Protein AF-A0A9X3SDE4-F1 (afdb_monomer)

Nearest PDB structures (foldseek):
  8qad-assembly1_A  TM=4.679E-01  e=6.248E-01  synthetic construct
  5zkq-assembly1_B  TM=2.532E-01  e=4.511E+00  Homo sapiens
  4ntj-assembly1_A  TM=2.148E-01  e=6.068E+00  Homo sapiens

Sequence (172 aa):
MQERTFSLLTAIRAAAALLWAAALVIAVGDRIPTTASDVTVAAALVLSTYPLIDAVASFFQARWVNGAISTTAAVALAVATFAGDAGAALIVFGAWAFVSGAIQLAGALSPRQWPMIISGGVSTLAGLSFVAASGQDEANLAQLAGYMAVGAVLYLIWTARTWRAAPVSAGA

Radius of gyration: 17.38 Å; Cα contacts (8 Å, |Δi|>4): 226; chains: 1; bounding box: 41×25×63 Å

Solvent-accessible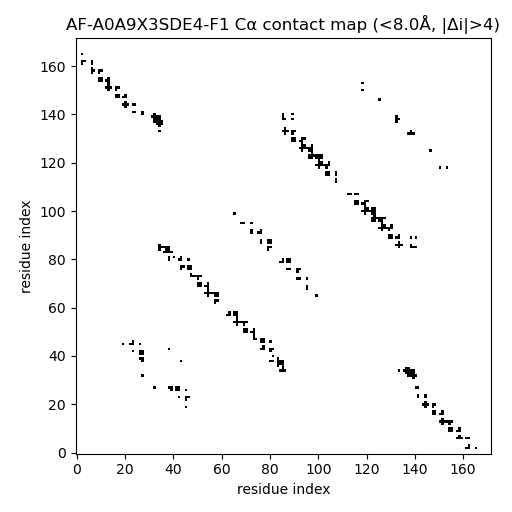 surface area (backbone atoms only — not comparable to full-atom values): 8394 Å² total; per-residue (Å²): 111,70,66,60,55,51,32,51,52,28,43,51,51,18,52,52,28,42,52,49,20,50,50,40,46,61,37,53,48,93,54,82,47,35,38,87,47,76,44,38,71,58,28,22,54,53,60,23,46,55,35,39,54,51,13,55,55,21,48,77,66,70,35,55,69,58,14,52,52,23,43,50,38,17,52,53,25,32,54,26,17,74,71,29,34,39,24,54,27,29,35,41,51,8,52,46,33,24,53,54,10,48,53,37,38,74,68,46,87,47,82,90,38,44,68,45,39,52,53,11,48,52,30,27,54,50,9,52,52,29,43,60,38,28,77,42,88,48,17,52,65,61,56,58,28,54,54,30,44,54,51,17,52,55,25,44,54,51,23,57,52,50,62,72,66,52,76,78,80,75,87,126

Structure (mmCIF, N/CA/C/O backbone):
data_AF-A0A9X3SDE4-F1
#
_entry.id   AF-A0A9X3SDE4-F1
#
loop_
_atom_site.group_PDB
_atom_site.id
_atom_site.type_symbol
_atom_site.label_atom_id
_atom_site.label_alt_id
_atom_site.label_comp_id
_atom_site.label_asym_id
_atom_site.label_entity_id
_atom_site.label_seq_id
_atom_site.pdbx_PDB_ins_code
_atom_site.Cartn_x
_atom_site.Cartn_y
_atom_site.Cartn_z
_atom_site.occupancy
_atom_site.B_iso_or_equiv
_atom_site.auth_seq_id
_atom_site.auth_comp_id
_atom_site.auth_asym_id
_atom_site.auth_atom_id
_atom_site.pdbx_PDB_model_num
ATOM 1 N N . MET A 1 1 ? -6.671 -8.828 27.912 1.00 57.97 1 MET A N 1
ATOM 2 C CA . MET A 1 1 ? -6.025 -9.732 26.923 1.00 57.97 1 MET A CA 1
ATOM 3 C C . MET A 1 1 ? -6.069 -9.144 25.511 1.00 57.97 1 MET A C 1
ATOM 5 O O . MET A 1 1 ? -5.019 -9.036 24.896 1.00 57.97 1 MET A O 1
ATOM 9 N N . GLN A 1 2 ? -7.234 -8.673 25.053 1.00 66.94 2 GLN A N 1
ATOM 10 C CA . GLN A 1 2 ? -7.458 -8.083 23.723 1.00 66.94 2 GLN A CA 1
ATOM 11 C C . GLN A 1 2 ? -6.532 -6.897 23.363 1.00 66.94 2 GLN A C 1
ATOM 13 O O . GLN A 1 2 ? -6.019 -6.845 22.249 1.00 66.94 2 GLN A O 1
ATOM 18 N N . GLU A 1 3 ? -6.230 -5.997 24.307 1.00 71.94 3 GLU A N 1
ATOM 19 C CA . GLU A 1 3 ? -5.327 -4.851 24.069 1.00 71.94 3 GLU A CA 1
ATOM 20 C C . GLU A 1 3 ? -3.861 -5.253 23.839 1.00 71.94 3 GLU A C 1
ATOM 22 O O . GLU A 1 3 ? -3.189 -4.695 22.967 1.00 71.94 3 GLU A O 1
ATOM 27 N N . ARG A 1 4 ? -3.364 -6.263 24.572 1.00 73.81 4 ARG A N 1
ATOM 28 C CA . ARG A 1 4 ? -2.015 -6.817 24.361 1.00 73.81 4 ARG A CA 1
ATOM 29 C C . ARG A 1 4 ? -1.903 -7.461 22.986 1.00 73.81 4 ARG A C 1
ATOM 31 O O . ARG A 1 4 ? -0.957 -7.171 22.263 1.00 73.81 4 ARG A O 1
ATOM 38 N N . THR A 1 5 ? -2.881 -8.283 22.606 1.00 76.00 5 THR A N 1
ATOM 39 C CA . THR A 1 5 ? -2.912 -8.916 21.281 1.00 76.00 5 THR A CA 1
ATOM 40 C C . THR A 1 5 ? -2.913 -7.868 20.173 1.00 76.00 5 THR A C 1
ATOM 42 O O . THR A 1 5 ? -2.138 -7.979 19.230 1.00 76.00 5 THR A O 1
ATOM 45 N N . PHE A 1 6 ? -3.715 -6.810 20.305 1.00 79.38 6 PHE A N 1
ATOM 46 C CA . PHE A 1 6 ? -3.766 -5.765 19.289 1.00 79.38 6 PHE A CA 1
ATOM 47 C C . PHE A 1 6 ? -2.449 -4.992 19.163 1.00 79.38 6 PHE A C 1
ATOM 49 O O . PHE A 1 6 ? -1.968 -4.772 18.053 1.00 79.38 6 PHE A O 1
ATOM 56 N N . SER A 1 7 ? -1.826 -4.660 20.293 1.00 80.38 7 SER A N 1
ATOM 57 C CA . SER A 1 7 ? -0.537 -3.967 20.308 1.00 80.38 7 SER A CA 1
ATOM 58 C C . SER A 1 7 ? 0.596 -4.815 19.722 1.00 80.38 7 SER A C 1
ATOM 60 O O . SER A 1 7 ? 1.471 -4.296 19.034 1.00 80.38 7 SER A O 1
ATOM 62 N N . LEU A 1 8 ? 0.577 -6.129 19.963 1.00 84.88 8 LEU A N 1
ATOM 63 C CA . LEU A 1 8 ? 1.517 -7.062 19.340 1.00 84.88 8 LEU A CA 1
ATOM 64 C C . LEU A 1 8 ? 1.317 -7.110 17.823 1.00 84.88 8 LEU A C 1
ATOM 66 O O . LEU A 1 8 ? 2.289 -7.044 17.080 1.00 84.88 8 LEU A O 1
ATOM 70 N N . LEU A 1 9 ? 0.069 -7.153 17.351 1.00 85.81 9 LEU A N 1
ATOM 71 C CA . LEU A 1 9 ? -0.231 -7.144 15.918 1.00 85.81 9 LEU A CA 1
ATOM 72 C C . LEU A 1 9 ? 0.261 -5.865 15.229 1.00 85.81 9 LEU A C 1
ATOM 74 O O . LEU A 1 9 ? 0.796 -5.940 14.125 1.00 85.81 9 LEU A O 1
ATOM 78 N N . THR A 1 10 ? 0.105 -4.692 15.846 1.00 85.38 10 THR A N 1
ATOM 79 C CA . THR A 1 10 ? 0.616 -3.439 15.267 1.00 85.38 10 THR A CA 1
ATOM 80 C C . THR A 1 10 ? 2.138 -3.354 15.314 1.00 85.38 10 THR A C 1
ATOM 82 O O . THR A 1 10 ? 2.735 -2.904 14.341 1.00 85.38 10 THR A O 1
ATOM 85 N N . ALA A 1 11 ? 2.781 -3.865 16.366 1.00 87.75 11 ALA A N 1
ATOM 86 C CA . ALA A 1 11 ? 4.239 -3.965 16.424 1.00 87.75 11 ALA A CA 1
ATOM 87 C C . ALA A 1 11 ? 4.793 -4.901 15.334 1.00 87.75 11 ALA A C 1
ATOM 89 O O . ALA A 1 11 ? 5.746 -4.549 14.640 1.00 87.75 11 ALA A O 1
ATOM 90 N N . ILE A 1 12 ? 4.156 -6.059 15.127 1.00 88.44 12 ILE A N 1
ATOM 91 C CA . ILE A 1 12 ? 4.514 -7.010 14.065 1.00 88.44 12 ILE A CA 1
ATOM 92 C C . ILE A 1 12 ? 4.361 -6.358 12.688 1.00 88.44 12 ILE A C 1
ATOM 94 O O . ILE A 1 12 ? 5.247 -6.493 11.850 1.00 88.44 12 ILE A O 1
ATOM 98 N N . ARG A 1 13 ? 3.277 -5.608 12.455 1.00 87.19 13 ARG A N 1
ATOM 99 C CA . ARG A 1 13 ? 3.081 -4.865 11.199 1.00 87.19 13 ARG A CA 1
ATOM 100 C C . ARG A 1 13 ? 4.149 -3.799 10.977 1.00 87.19 13 ARG A C 1
ATOM 102 O O . ARG A 1 13 ? 4.625 -3.666 9.855 1.00 87.19 13 ARG A O 1
ATOM 109 N N . ALA A 1 14 ? 4.556 -3.081 12.025 1.00 90.12 14 ALA A N 1
ATOM 110 C CA . ALA A 1 14 ? 5.656 -2.126 11.935 1.00 90.12 14 ALA A CA 1
ATOM 111 C C . ALA A 1 14 ? 6.971 -2.813 11.544 1.00 90.12 14 ALA A C 1
ATOM 113 O O . ALA A 1 14 ? 7.643 -2.369 10.617 1.00 90.12 14 ALA A O 1
ATOM 114 N N . ALA A 1 15 ? 7.311 -3.918 12.212 1.00 91.31 15 ALA A N 1
ATOM 115 C CA . ALA A 1 15 ? 8.510 -4.691 11.911 1.00 91.31 15 ALA A CA 1
ATOM 116 C C . ALA A 1 15 ? 8.481 -5.240 10.477 1.00 91.31 15 ALA A C 1
ATOM 118 O O . ALA A 1 15 ? 9.449 -5.073 9.745 1.00 91.31 15 ALA A O 1
ATOM 119 N N . ALA A 1 16 ? 7.357 -5.816 10.044 1.00 91.06 16 ALA A N 1
ATOM 120 C CA . ALA A 1 16 ? 7.184 -6.299 8.678 1.00 91.06 16 ALA A CA 1
ATOM 121 C C . ALA A 1 16 ? 7.335 -5.174 7.642 1.00 91.06 16 ALA A C 1
ATOM 123 O O . ALA A 1 16 ? 8.004 -5.370 6.632 1.00 91.06 16 ALA A O 1
ATOM 124 N N . ALA A 1 17 ? 6.777 -3.988 7.904 1.00 90.50 17 ALA A N 1
ATOM 125 C CA . ALA A 1 17 ? 6.906 -2.832 7.020 1.00 90.50 17 ALA A CA 1
ATOM 126 C C . ALA A 1 17 ? 8.359 -2.337 6.909 1.00 90.50 17 ALA A C 1
ATOM 128 O O . ALA A 1 17 ? 8.819 -2.051 5.805 1.00 90.50 17 ALA A O 1
ATOM 129 N N . LEU A 1 18 ? 9.103 -2.294 8.022 1.00 92.88 18 LEU A N 1
ATOM 130 C CA . LEU A 1 18 ? 10.527 -1.935 8.018 1.00 92.88 18 LEU A CA 1
ATOM 131 C C . LEU A 1 18 ? 11.388 -2.988 7.317 1.00 92.88 18 LEU A C 1
ATOM 133 O O . LEU A 1 18 ? 12.262 -2.631 6.534 1.00 92.88 18 LEU A O 1
ATOM 137 N N . LEU A 1 19 ? 11.131 -4.275 7.567 1.00 93.88 19 LEU A N 1
ATOM 138 C CA . LEU A 1 19 ? 11.833 -5.373 6.900 1.00 93.88 19 LEU A CA 1
ATOM 139 C C . LEU A 1 19 ? 11.577 -5.356 5.395 1.00 93.88 19 LEU A C 1
ATOM 141 O O . LEU A 1 19 ? 12.511 -5.522 4.619 1.00 93.88 19 LEU A O 1
ATOM 145 N N . TRP A 1 20 ? 10.335 -5.103 4.982 1.00 94.06 20 TRP A N 1
ATOM 146 C CA . TRP A 1 20 ? 9.986 -4.958 3.575 1.00 94.06 20 TRP A CA 1
ATOM 147 C C . TRP A 1 20 ? 10.688 -3.751 2.942 1.00 94.06 20 TRP A C 1
ATOM 149 O O . TRP A 1 20 ? 11.277 -3.881 1.873 1.00 94.06 20 TRP A O 1
ATOM 159 N N . ALA A 1 21 ? 10.692 -2.595 3.617 1.00 92.06 21 ALA A N 1
ATOM 160 C CA . ALA A 1 21 ? 11.376 -1.394 3.138 1.00 92.06 21 ALA A CA 1
ATOM 161 C C . ALA A 1 21 ? 12.886 -1.628 2.978 1.00 92.06 21 ALA A C 1
ATOM 163 O O . ALA A 1 21 ? 13.456 -1.291 1.943 1.00 92.06 21 ALA A O 1
ATOM 164 N N . ALA A 1 22 ? 13.521 -2.261 3.969 1.00 90.69 22 ALA A N 1
ATO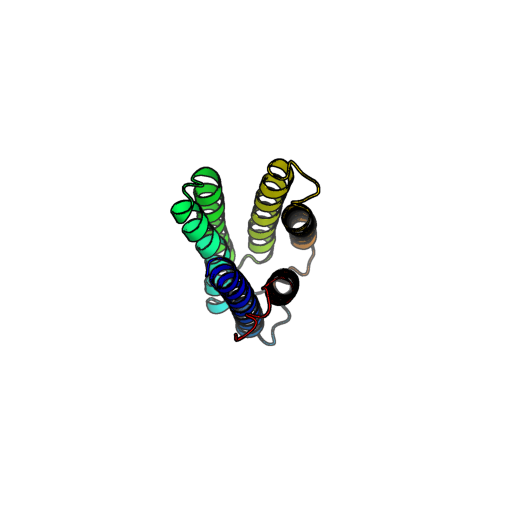M 165 C CA . ALA A 1 22 ? 14.930 -2.630 3.908 1.00 90.69 22 ALA A CA 1
ATOM 166 C C . ALA A 1 22 ? 15.205 -3.627 2.774 1.00 90.69 22 ALA A C 1
ATOM 168 O O . ALA A 1 22 ? 16.152 -3.437 2.016 1.00 90.69 22 ALA A O 1
ATOM 169 N N . ALA A 1 23 ? 14.358 -4.648 2.611 1.00 91.06 23 ALA A N 1
ATOM 170 C CA . ALA A 1 23 ? 14.477 -5.616 1.526 1.00 91.06 23 ALA A CA 1
ATOM 171 C C . ALA A 1 23 ? 14.380 -4.945 0.152 1.00 91.06 23 ALA A C 1
ATOM 173 O O . ALA A 1 23 ? 15.166 -5.280 -0.729 1.00 91.06 23 ALA A O 1
ATOM 174 N N . LEU A 1 24 ? 13.477 -3.973 -0.025 1.00 89.44 24 LEU A N 1
ATOM 175 C CA . LEU A 1 24 ? 13.366 -3.224 -1.275 1.00 89.44 24 LEU A CA 1
ATOM 176 C C . LEU A 1 24 ? 14.629 -2.401 -1.548 1.00 89.44 24 LEU A C 1
ATOM 178 O O . LEU A 1 24 ? 15.164 -2.472 -2.649 1.00 89.44 24 LEU A O 1
ATOM 182 N N . VAL A 1 25 ? 15.134 -1.664 -0.554 1.00 87.88 25 VAL A N 1
ATOM 183 C CA . VAL A 1 25 ? 16.366 -0.867 -0.697 1.00 87.88 25 VAL A CA 1
ATOM 184 C C . VAL A 1 25 ? 17.562 -1.759 -1.039 1.00 87.88 25 VAL A C 1
ATOM 186 O O . VAL A 1 25 ? 18.317 -1.439 -1.950 1.00 87.88 25 VAL A O 1
ATOM 189 N N . ILE A 1 26 ? 17.706 -2.907 -0.372 1.00 87.50 26 ILE A N 1
ATOM 190 C CA . ILE A 1 26 ? 18.775 -3.878 -0.654 1.00 87.50 26 ILE A CA 1
ATOM 191 C C . ILE A 1 26 ? 18.618 -4.482 -2.057 1.00 87.50 26 ILE A C 1
ATOM 193 O O . ILE A 1 26 ? 19.605 -4.636 -2.770 1.00 87.50 26 ILE A O 1
ATOM 197 N N . ALA A 1 27 ? 17.392 -4.821 -2.464 1.00 86.62 27 ALA A N 1
ATOM 198 C CA . ALA A 1 27 ? 17.110 -5.408 -3.773 1.00 86.62 27 ALA A CA 1
ATOM 199 C C . ALA A 1 27 ? 17.332 -4.422 -4.932 1.00 86.62 27 ALA A C 1
ATOM 201 O O . ALA A 1 27 ? 17.675 -4.840 -6.041 1.00 86.62 27 ALA A O 1
ATOM 202 N N . VAL A 1 28 ? 17.138 -3.128 -4.669 1.00 81.00 28 VAL A N 1
ATOM 203 C CA . VAL A 1 28 ? 17.496 -2.024 -5.564 1.00 81.00 28 VAL A CA 1
ATOM 204 C C . VAL A 1 28 ? 19.024 -1.834 -5.613 1.00 81.00 28 VAL A C 1
ATOM 206 O O . VAL A 1 28 ? 19.590 -1.739 -6.702 1.00 81.00 28 VAL A O 1
ATOM 209 N N . GLY A 1 29 ? 19.701 -1.884 -4.460 1.00 74.44 29 GLY A N 1
ATOM 210 C CA . GLY A 1 29 ? 21.163 -1.834 -4.336 1.00 74.44 29 GLY A CA 1
ATOM 211 C C . GLY A 1 29 ? 21.776 -0.457 -4.628 1.00 74.44 29 GLY A C 1
ATOM 212 O O . GLY A 1 29 ? 21.112 0.568 -4.511 1.00 74.44 29 GLY A O 1
ATOM 213 N N . ASP A 1 30 ? 23.055 -0.440 -5.029 1.00 64.50 30 ASP A N 1
ATOM 214 C CA . ASP A 1 30 ? 23.821 0.787 -5.344 1.00 64.50 30 ASP A CA 1
ATOM 215 C C . ASP A 1 30 ? 23.452 1.416 -6.698 1.00 64.50 30 ASP A C 1
ATOM 217 O O . ASP A 1 30 ? 23.950 2.481 -7.071 1.00 64.50 30 ASP A O 1
ATOM 221 N N . ARG A 1 31 ? 22.576 0.760 -7.464 1.00 57.34 31 ARG A N 1
ATOM 222 C CA . ARG A 1 31 ? 21.965 1.372 -8.638 1.00 57.34 31 ARG A CA 1
ATOM 223 C C . ARG A 1 31 ? 20.937 2.358 -8.111 1.00 57.34 31 ARG A C 1
ATOM 225 O O . ARG A 1 31 ? 19.895 1.928 -7.642 1.00 57.34 31 ARG A O 1
ATOM 232 N N . ILE A 1 32 ? 21.211 3.657 -8.171 1.00 50.88 32 ILE A N 1
ATOM 233 C CA . ILE A 1 32 ? 20.163 4.672 -8.011 1.00 50.88 32 ILE A CA 1
ATOM 234 C C . ILE A 1 32 ? 19.270 4.525 -9.255 1.00 50.88 32 ILE A C 1
ATOM 236 O O . ILE A 1 32 ? 19.714 4.929 -10.331 1.00 50.88 32 ILE A O 1
ATOM 240 N N . PRO A 1 33 ? 18.088 3.878 -9.199 1.00 50.50 33 PRO A N 1
ATOM 241 C CA . PRO A 1 33 ? 17.363 3.542 -10.415 1.00 50.50 33 PRO A CA 1
ATOM 242 C C . PRO A 1 33 ? 16.704 4.812 -10.936 1.00 50.50 33 PRO A C 1
ATOM 244 O O . PRO A 1 33 ? 15.844 5.394 -10.273 1.00 50.50 33 PRO A O 1
ATOM 247 N N . THR A 1 34 ? 17.122 5.245 -12.116 1.00 53.03 34 THR A N 1
ATOM 248 C CA . THR A 1 34 ? 16.377 6.186 -12.958 1.00 53.03 34 THR A CA 1
ATOM 249 C C . THR A 1 34 ? 15.435 5.38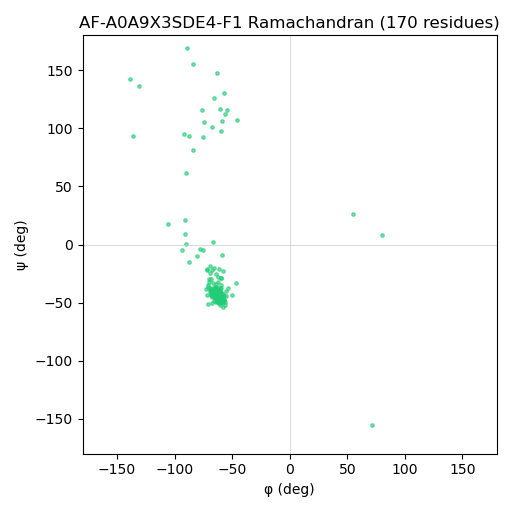4 -13.878 1.00 53.03 34 THR A C 1
ATOM 251 O O . THR A 1 34 ? 15.542 4.153 -13.928 1.00 53.03 34 THR A O 1
ATOM 254 N N . THR A 1 35 ? 14.482 6.013 -14.593 1.00 50.22 35 THR A N 1
ATOM 255 C CA . THR A 1 35 ? 13.395 5.313 -15.343 1.00 50.22 35 THR A CA 1
ATOM 256 C C . THR A 1 35 ? 13.875 4.339 -16.415 1.00 50.22 35 THR A C 1
ATOM 258 O O . THR A 1 35 ? 13.061 3.600 -16.958 1.00 50.22 35 THR A O 1
ATOM 261 N N . ALA A 1 36 ? 15.168 4.316 -16.729 1.00 47.56 36 ALA A N 1
ATOM 262 C CA . ALA A 1 36 ? 15.738 3.574 -17.844 1.00 47.56 36 ALA A CA 1
ATOM 263 C C . ALA A 1 36 ? 16.517 2.304 -17.443 1.00 47.56 36 ALA A C 1
ATOM 265 O O . ALA A 1 36 ? 17.330 1.834 -18.236 1.00 47.56 36 ALA A O 1
ATOM 266 N N . SER A 1 37 ? 16.347 1.763 -16.229 1.00 53.41 37 SER A N 1
ATOM 267 C CA . SER A 1 37 ? 17.225 0.687 -15.735 1.00 53.41 37 SER A CA 1
ATOM 268 C C . SER A 1 37 ? 16.505 -0.529 -15.143 1.00 53.41 37 SER A C 1
ATOM 270 O O . SER A 1 37 ? 15.557 -0.401 -14.371 1.00 53.41 37 SER A O 1
ATOM 272 N N . ASP A 1 38 ? 17.007 -1.711 -15.531 1.00 66.75 38 ASP A N 1
ATOM 273 C CA . ASP A 1 38 ? 16.474 -3.048 -15.251 1.00 66.75 38 ASP A CA 1
ATOM 274 C C . ASP A 1 38 ? 16.060 -3.226 -13.788 1.00 66.75 38 ASP A C 1
ATOM 276 O O . ASP A 1 38 ? 16.910 -3.376 -12.897 1.00 66.75 38 ASP A O 1
ATOM 280 N N . VAL A 1 39 ? 14.745 -3.263 -13.546 1.00 75.00 39 VAL A N 1
ATOM 281 C CA . VAL A 1 39 ? 14.192 -3.714 -12.267 1.00 75.00 39 VAL A CA 1
ATOM 282 C C . VAL A 1 39 ? 14.763 -5.099 -11.983 1.00 75.00 39 VAL A C 1
ATOM 284 O O . VAL A 1 39 ? 14.547 -6.052 -12.733 1.00 75.00 39 VAL A O 1
ATOM 287 N N . THR A 1 40 ? 15.542 -5.218 -10.908 1.00 83.50 40 THR A N 1
ATOM 288 C CA . THR A 1 40 ? 16.161 -6.497 -10.565 1.00 83.50 40 THR A CA 1
ATOM 289 C C . THR A 1 40 ? 15.069 -7.522 -10.264 1.00 83.50 40 THR A C 1
ATOM 291 O O . THR A 1 40 ? 14.023 -7.186 -9.709 1.00 83.50 40 THR A O 1
ATOM 294 N N . VAL A 1 41 ? 15.317 -8.799 -10.567 1.00 84.81 41 VAL A N 1
ATOM 295 C CA . VAL A 1 41 ? 14.383 -9.885 -10.209 1.00 84.81 41 VAL A CA 1
ATOM 296 C C . VAL A 1 41 ? 14.053 -9.852 -8.712 1.00 84.81 41 VAL A C 1
ATOM 298 O O . VAL A 1 41 ? 12.908 -10.064 -8.322 1.00 84.81 41 VAL A O 1
ATOM 301 N N . ALA A 1 42 ? 15.035 -9.522 -7.868 1.00 86.00 42 ALA A N 1
ATOM 302 C CA . ALA A 1 42 ? 14.822 -9.346 -6.437 1.00 86.00 42 ALA A CA 1
ATOM 303 C C . ALA A 1 42 ? 13.847 -8.194 -6.133 1.00 86.00 42 ALA A C 1
ATOM 305 O O . ALA A 1 42 ? 12.916 -8.383 -5.352 1.00 86.00 42 ALA A O 1
ATOM 306 N N . ALA A 1 43 ? 14.011 -7.027 -6.765 1.00 85.88 43 ALA A N 1
ATOM 307 C CA . ALA A 1 43 ? 13.120 -5.886 -6.571 1.00 85.88 43 ALA A CA 1
ATOM 308 C C . ALA A 1 43 ? 11.708 -6.183 -7.095 1.00 85.88 43 ALA A C 1
ATOM 310 O O . ALA A 1 43 ? 10.738 -5.881 -6.406 1.00 85.88 43 ALA A O 1
ATOM 311 N N . ALA A 1 44 ? 11.584 -6.842 -8.251 1.00 86.56 44 ALA A N 1
ATOM 312 C CA . ALA A 1 44 ? 10.305 -7.280 -8.811 1.00 86.56 44 ALA A CA 1
ATOM 313 C C . ALA A 1 44 ? 9.544 -8.207 -7.850 1.00 86.56 44 ALA A C 1
ATOM 315 O O . ALA A 1 44 ? 8.367 -7.985 -7.543 1.00 86.56 44 ALA A O 1
ATOM 316 N N . LEU A 1 45 ? 10.240 -9.204 -7.293 1.00 87.75 45 LEU A N 1
ATOM 317 C CA . LEU A 1 45 ? 9.677 -10.103 -6.288 1.00 87.75 45 LEU A CA 1
ATOM 318 C C . LEU A 1 45 ? 9.232 -9.330 -5.043 1.00 87.75 45 LEU A C 1
ATOM 320 O O . LEU A 1 45 ? 8.074 -9.444 -4.647 1.00 87.75 45 LEU A O 1
ATOM 324 N N . VAL A 1 46 ? 10.098 -8.496 -4.460 1.00 89.94 46 VAL A N 1
ATOM 325 C CA . VAL A 1 46 ? 9.759 -7.709 -3.262 1.00 89.94 46 VAL A CA 1
ATOM 326 C C . VAL A 1 46 ? 8.563 -6.791 -3.522 1.00 89.94 46 VAL A C 1
ATOM 328 O O . VAL A 1 46 ? 7.623 -6.788 -2.728 1.00 89.94 46 VAL A O 1
ATOM 331 N N . LEU A 1 47 ? 8.534 -6.077 -4.648 1.00 88.94 47 LEU A N 1
ATOM 332 C CA . LEU A 1 47 ? 7.443 -5.167 -5.002 1.00 88.94 47 LEU A CA 1
ATOM 333 C C . LEU A 1 47 ? 6.095 -5.891 -5.078 1.00 88.94 47 LEU A C 1
ATOM 335 O O . LEU A 1 47 ? 5.127 -5.445 -4.461 1.00 88.94 47 LEU A O 1
ATOM 339 N N . SER A 1 48 ? 6.045 -7.046 -5.745 1.00 85.88 48 SER A N 1
ATOM 340 C CA . SER A 1 48 ? 4.811 -7.831 -5.885 1.00 85.88 48 SER A CA 1
ATOM 341 C C . SER A 1 48 ? 4.255 -8.364 -4.553 1.00 85.88 48 SER A C 1
ATOM 343 O O . SER A 1 48 ? 3.045 -8.566 -4.422 1.00 85.88 48 SER A O 1
ATOM 345 N N . THR A 1 49 ? 5.104 -8.550 -3.535 1.00 89.06 49 THR A N 1
ATOM 346 C CA . THR A 1 49 ? 4.669 -9.121 -2.249 1.00 89.06 49 THR A CA 1
ATOM 347 C C . THR A 1 49 ? 3.778 -8.186 -1.437 1.00 89.06 49 THR A C 1
ATOM 349 O O . THR A 1 49 ? 2.924 -8.673 -0.699 1.00 89.06 49 THR A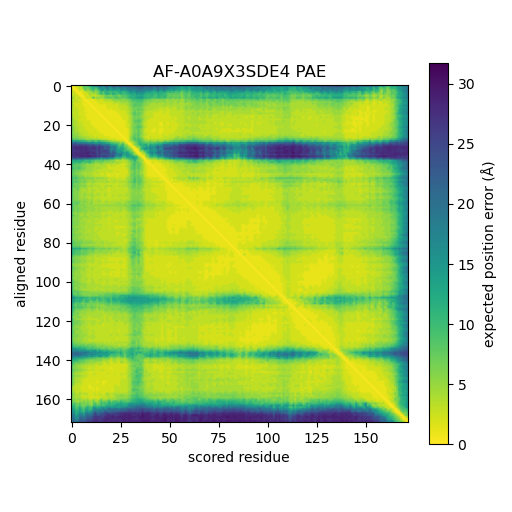 O 1
ATOM 352 N N . TYR A 1 50 ? 3.924 -6.861 -1.552 1.00 86.69 50 TYR A N 1
ATOM 353 C CA . TYR A 1 50 ? 3.208 -5.959 -0.646 1.00 86.69 50 TYR A CA 1
ATOM 354 C C . TYR A 1 50 ? 1.693 -5.906 -0.898 1.00 86.69 50 TYR A C 1
ATOM 356 O O . TYR A 1 50 ? 0.938 -6.174 0.044 1.00 86.69 50 TYR A O 1
ATOM 364 N N . PRO A 1 51 ? 1.204 -5.684 -2.137 1.00 90.44 51 PRO A N 1
ATOM 365 C CA . PRO A 1 51 ? -0.229 -5.787 -2.408 1.00 90.44 51 PRO A CA 1
ATOM 366 C C . PRO A 1 51 ? -0.765 -7.205 -2.146 1.00 90.44 51 PRO A C 1
ATOM 368 O O . PRO A 1 51 ? -1.915 -7.368 -1.750 1.00 90.44 51 PRO A O 1
ATOM 371 N N . LEU A 1 52 ? 0.067 -8.246 -2.275 1.00 91.31 52 LEU A N 1
ATOM 372 C CA . LEU A 1 52 ? -0.336 -9.615 -1.947 1.00 91.31 52 LEU A CA 1
ATOM 373 C C . LEU A 1 52 ? -0.590 -9.811 -0.442 1.00 91.31 52 LEU A C 1
ATOM 375 O O . LEU A 1 52 ? -1.577 -10.450 -0.072 1.00 91.31 52 LEU A O 1
ATOM 379 N N . ILE A 1 53 ? 0.248 -9.235 0.429 1.00 89.94 53 ILE A N 1
ATOM 380 C CA . ILE A 1 53 ? 0.024 -9.242 1.886 1.00 89.94 53 ILE A CA 1
ATOM 381 C C . ILE A 1 53 ? -1.332 -8.603 2.211 1.00 89.94 53 ILE A C 1
ATOM 383 O O . ILE A 1 53 ? -2.099 -9.152 3.007 1.00 89.94 53 ILE A O 1
ATOM 387 N N . ASP A 1 54 ? -1.651 -7.473 1.575 1.00 90.12 54 ASP A N 1
ATOM 388 C CA . ASP A 1 54 ? -2.926 -6.786 1.784 1.00 90.12 54 ASP A CA 1
ATOM 389 C C . ASP A 1 54 ? -4.121 -7.571 1.220 1.00 90.12 54 ASP A C 1
ATOM 391 O O . ASP A 1 54 ? -5.174 -7.645 1.859 1.00 90.12 54 ASP A O 1
ATOM 395 N N . ALA A 1 55 ? -3.950 -8.239 0.076 1.00 93.56 55 ALA A N 1
ATOM 396 C CA . ALA A 1 55 ? -4.973 -9.107 -0.495 1.00 93.56 55 ALA A CA 1
ATOM 397 C C . ALA A 1 55 ? -5.341 -10.246 0.466 1.00 93.56 55 ALA A C 1
ATOM 399 O O . ALA A 1 55 ? -6.513 -10.437 0.798 1.00 93.56 55 ALA A O 1
ATOM 400 N N . VAL A 1 56 ? -4.330 -10.954 0.977 1.00 92.50 56 VAL A N 1
ATOM 401 C CA . VAL A 1 56 ? -4.500 -12.034 1.957 1.00 92.50 56 VAL A CA 1
ATOM 402 C C . VAL A 1 56 ? -5.186 -11.506 3.217 1.00 92.50 56 VAL A C 1
ATOM 404 O O . VAL A 1 56 ? -6.191 -12.068 3.657 1.00 92.50 56 VAL A O 1
ATOM 407 N N . ALA A 1 57 ? -4.703 -10.389 3.770 1.00 89.44 57 ALA A N 1
ATOM 408 C CA . ALA A 1 57 ? -5.298 -9.771 4.951 1.00 89.44 57 ALA A CA 1
ATOM 409 C C . ALA A 1 57 ? -6.762 -9.358 4.726 1.00 89.44 57 ALA A C 1
ATOM 411 O O . ALA A 1 57 ? -7.586 -9.497 5.634 1.00 89.44 57 ALA A O 1
ATOM 412 N N . SER A 1 58 ? -7.093 -8.868 3.532 1.00 93.06 58 SER A N 1
ATOM 413 C CA . SER A 1 58 ? -8.445 -8.468 3.150 1.00 93.06 58 SER A CA 1
ATOM 414 C C . SER A 1 58 ? -9.387 -9.663 3.032 1.00 93.06 58 SER A C 1
ATOM 416 O O . SER A 1 58 ? -10.497 -9.605 3.562 1.00 93.06 58 SER A O 1
ATOM 418 N N . PHE A 1 59 ? -8.957 -10.769 2.420 1.00 94.44 59 PHE A N 1
ATOM 419 C CA . PHE A 1 59 ? -9.773 -11.984 2.338 1.00 94.44 59 PHE A CA 1
ATOM 420 C C . PHE A 1 59 ? -10.027 -12.610 3.712 1.00 94.44 59 PHE A C 1
ATOM 422 O O . PHE A 1 59 ? -11.167 -12.964 4.006 1.00 94.44 59 PHE A O 1
ATOM 429 N N . PHE A 1 60 ? -9.025 -12.645 4.598 1.00 93.88 60 PHE A N 1
ATOM 430 C CA . PHE A 1 60 ? -9.219 -13.088 5.988 1.00 93.88 60 PHE A CA 1
ATOM 431 C C . PHE A 1 60 ? -10.244 -12.241 6.755 1.00 93.88 60 PHE A C 1
ATOM 433 O O . PHE A 1 60 ? -10.913 -12.743 7.653 1.00 93.88 60 PHE A O 1
ATOM 440 N N . GLN A 1 61 ? -10.385 -10.964 6.399 1.00 90.06 61 GLN A N 1
ATOM 441 C CA . GLN A 1 61 ? -11.371 -10.048 6.978 1.00 90.06 61 GLN A CA 1
ATOM 442 C C . GLN A 1 61 ? -12.708 -10.034 6.214 1.00 90.06 61 GLN A C 1
ATOM 444 O O . GLN A 1 61 ? -13.537 -9.164 6.472 1.00 90.06 61 GLN A O 1
ATOM 449 N N . ALA A 1 62 ? -12.917 -10.942 5.252 1.00 95.50 62 ALA A N 1
ATOM 450 C CA . ALA A 1 62 ? -14.074 -10.965 4.349 1.00 95.50 62 ALA A CA 1
ATOM 451 C C . ALA A 1 62 ? -14.296 -9.647 3.569 1.00 95.50 62 ALA A C 1
ATOM 453 O O . ALA A 1 62 ? -15.401 -9.329 3.129 1.00 95.50 62 ALA A O 1
ATOM 454 N N . ARG A 1 63 ? -13.228 -8.871 3.351 1.00 93.81 63 ARG A N 1
ATOM 455 C CA . ARG A 1 63 ? -13.222 -7.617 2.585 1.00 93.81 63 ARG A CA 1
ATOM 456 C C . ARG A 1 63 ? -12.935 -7.889 1.107 1.00 93.81 63 ARG A C 1
ATOM 458 O O . ARG A 1 63 ? -11.955 -7.387 0.561 1.00 93.81 63 ARG A O 1
ATOM 465 N N . TRP A 1 64 ? -13.807 -8.658 0.458 1.00 93.88 64 TRP A N 1
ATOM 466 C CA . TRP A 1 64 ? -13.612 -9.205 -0.895 1.00 93.88 64 TRP A CA 1
ATOM 467 C C . TRP A 1 64 ? -13.195 -8.182 -1.955 1.00 93.88 64 TRP A C 1
ATOM 469 O O . TRP A 1 64 ? -12.273 -8.448 -2.717 1.00 93.88 64 TRP A O 1
ATOM 479 N N . VAL A 1 65 ? -13.815 -6.998 -1.969 1.00 94.88 65 VAL A N 1
ATOM 480 C CA . VAL A 1 65 ? -13.474 -5.930 -2.927 1.00 94.88 65 VAL A CA 1
ATOM 481 C C . VAL A 1 65 ? -12.033 -5.449 -2.743 1.00 94.88 65 VAL A C 1
ATOM 483 O O . VAL A 1 65 ? -11.302 -5.320 -3.717 1.00 94.88 65 VAL A O 1
ATOM 486 N N . ASN A 1 66 ? -11.599 -5.243 -1.495 1.00 94.69 66 ASN A N 1
ATOM 487 C CA . ASN A 1 66 ? -10.222 -4.830 -1.203 1.00 94.69 66 ASN A CA 1
ATOM 488 C C . ASN A 1 66 ? -9.242 -5.949 -1.576 1.00 94.69 66 ASN A C 1
ATOM 490 O O . ASN A 1 66 ? -8.227 -5.691 -2.210 1.00 94.69 66 ASN A O 1
ATOM 494 N N . GLY A 1 67 ? -9.602 -7.201 -1.270 1.00 95.94 67 GLY A N 1
ATOM 495 C CA . GLY A 1 67 ? -8.825 -8.372 -1.669 1.00 95.94 67 GLY A CA 1
ATOM 496 C C . GLY A 1 67 ? -8.614 -8.439 -3.181 1.00 95.94 67 GLY A C 1
ATOM 497 O O . GLY A 1 67 ? -7.481 -8.551 -3.633 1.00 95.94 67 GLY A O 1
ATOM 498 N N . ALA A 1 68 ? -9.682 -8.281 -3.967 1.00 97.06 68 ALA A N 1
ATOM 499 C CA . ALA A 1 68 ? -9.615 -8.289 -5.427 1.00 97.06 68 ALA A CA 1
ATOM 500 C C . ALA A 1 68 ? -8.776 -7.130 -5.997 1.00 97.06 68 ALA A C 1
ATOM 502 O O . ALA A 1 68 ? -7.970 -7.353 -6.903 1.00 97.06 68 ALA A O 1
ATOM 503 N N . ILE A 1 69 ? -8.921 -5.915 -5.454 1.00 96.56 69 ILE A N 1
ATOM 504 C CA . ILE A 1 69 ? -8.110 -4.747 -5.839 1.00 96.56 69 ILE A CA 1
ATOM 505 C C . ILE A 1 69 ? -6.624 -5.031 -5.592 1.00 96.56 69 ILE A C 1
ATOM 507 O O . ILE A 1 69 ? -5.805 -4.863 -6.495 1.00 96.56 69 ILE A O 1
ATOM 511 N N . SER A 1 70 ? -6.281 -5.524 -4.403 1.00 96.38 70 SER A N 1
ATOM 512 C CA . SER A 1 70 ? -4.896 -5.782 -4.010 1.00 96.38 70 SER A CA 1
ATOM 513 C C . SER A 1 70 ? -4.286 -6.979 -4.751 1.00 96.38 70 SER A C 1
ATOM 515 O O . SER A 1 70 ? -3.122 -6.922 -5.142 1.00 96.38 70 SER A O 1
ATOM 517 N N . THR A 1 71 ? -5.063 -8.024 -5.065 1.00 97.00 71 THR A N 1
ATOM 518 C CA . THR A 1 71 ? -4.619 -9.120 -5.949 1.00 97.00 71 THR A CA 1
ATOM 519 C C . THR A 1 71 ? -4.349 -8.621 -7.365 1.00 97.00 71 THR A C 1
ATOM 521 O O . THR A 1 71 ? -3.317 -8.955 -7.944 1.00 97.00 71 THR A O 1
ATOM 524 N N . THR A 1 72 ? -5.244 -7.800 -7.917 1.00 97.38 72 THR A N 1
ATOM 525 C CA . THR A 1 72 ? -5.071 -7.234 -9.264 1.00 97.38 72 THR A CA 1
ATOM 526 C C . THR A 1 72 ? -3.822 -6.360 -9.324 1.00 97.38 72 THR A C 1
ATOM 528 O O . THR A 1 72 ? -3.022 -6.493 -10.248 1.00 97.38 72 THR A O 1
ATOM 531 N N . ALA A 1 73 ? -3.604 -5.528 -8.302 1.00 96.69 73 ALA A N 1
ATOM 532 C CA . ALA A 1 73 ? -2.399 -4.720 -8.173 1.00 96.69 73 ALA A CA 1
ATOM 533 C C . ALA A 1 73 ? -1.131 -5.578 -8.063 1.00 96.69 73 ALA A C 1
ATOM 535 O O . ALA A 1 73 ? -0.150 -5.275 -8.731 1.00 96.69 73 ALA A O 1
ATOM 536 N N . ALA A 1 74 ? -1.149 -6.669 -7.286 1.00 95.62 74 ALA A N 1
ATOM 537 C CA . ALA A 1 74 ? -0.007 -7.580 -7.168 1.00 95.62 74 ALA A CA 1
ATOM 538 C C . ALA A 1 74 ? 0.388 -8.182 -8.527 1.00 95.62 74 ALA A C 1
ATOM 540 O O . ALA A 1 74 ? 1.565 -8.184 -8.882 1.00 95.62 74 ALA A O 1
ATOM 541 N N . VAL A 1 75 ? -0.597 -8.652 -9.302 1.00 96.25 75 VAL A N 1
ATOM 542 C CA . VAL A 1 75 ? -0.370 -9.229 -10.637 1.00 96.25 75 VAL A CA 1
ATOM 543 C C . VAL A 1 75 ? 0.136 -8.170 -11.612 1.00 96.25 75 VAL A C 1
ATOM 545 O O . VAL A 1 75 ? 1.145 -8.392 -12.277 1.00 96.25 75 VAL A O 1
ATOM 548 N N . ALA A 1 76 ? -0.517 -7.008 -11.678 1.00 95.75 76 ALA A N 1
ATOM 549 C CA . ALA A 1 76 ? -0.100 -5.921 -12.560 1.00 95.75 76 ALA A CA 1
ATOM 550 C C . ALA A 1 76 ? 1.317 -5.430 -12.226 1.00 95.75 76 ALA A C 1
ATOM 552 O O . ALA A 1 76 ? 2.115 -5.194 -13.129 1.00 95.75 76 ALA A O 1
ATOM 553 N N . LEU A 1 77 ? 1.656 -5.342 -10.937 1.00 94.38 77 LEU A N 1
ATOM 554 C CA . LEU A 1 77 ? 2.969 -4.906 -10.476 1.00 94.38 77 LEU A CA 1
ATOM 555 C C . LEU A 1 77 ? 4.045 -5.939 -10.809 1.00 94.38 77 LEU A C 1
ATOM 557 O O . LEU A 1 77 ? 5.132 -5.561 -11.238 1.00 94.38 77 LEU A O 1
ATOM 561 N N . ALA A 1 78 ? 3.740 -7.232 -10.675 1.00 92.81 78 ALA A N 1
ATOM 562 C CA . ALA A 1 78 ? 4.629 -8.295 -11.127 1.00 92.81 78 ALA A CA 1
ATOM 563 C C . ALA A 1 78 ? 4.883 -8.180 -12.638 1.00 92.81 78 ALA A C 1
ATOM 565 O O . ALA A 1 78 ? 6.034 -8.136 -13.054 1.00 92.81 78 ALA A O 1
ATOM 566 N N . VAL A 1 79 ? 3.836 -8.045 -13.457 1.00 94.12 79 VAL A N 1
ATOM 567 C CA . VAL A 1 79 ? 3.988 -7.897 -14.915 1.00 94.12 79 VAL A CA 1
ATOM 568 C C . VAL A 1 79 ? 4.866 -6.692 -15.268 1.00 94.12 79 VAL A C 1
ATOM 570 O O . VAL A 1 79 ? 5.809 -6.846 -16.038 1.00 94.12 79 VAL A O 1
ATOM 573 N N . ALA A 1 80 ? 4.609 -5.523 -14.673 1.00 91.12 80 ALA A N 1
ATOM 574 C CA . ALA A 1 80 ? 5.385 -4.309 -14.937 1.00 91.12 80 ALA A CA 1
ATOM 575 C C . ALA A 1 80 ? 6.863 -4.467 -14.537 1.00 91.12 80 ALA A C 1
ATOM 577 O O . ALA A 1 80 ? 7.768 -4.169 -15.312 1.00 91.12 80 ALA A O 1
ATOM 578 N N . THR A 1 81 ? 7.112 -4.992 -13.336 1.00 89.06 81 THR A N 1
ATOM 579 C CA . THR A 1 81 ? 8.472 -5.120 -12.794 1.00 89.06 81 THR A CA 1
ATOM 580 C C . THR A 1 81 ? 9.284 -6.219 -13.478 1.00 89.06 81 THR A C 1
ATOM 582 O O . THR A 1 81 ? 10.460 -6.009 -13.749 1.00 89.06 81 THR A O 1
ATOM 585 N N . PHE A 1 82 ? 8.681 -7.358 -13.834 1.00 89.19 82 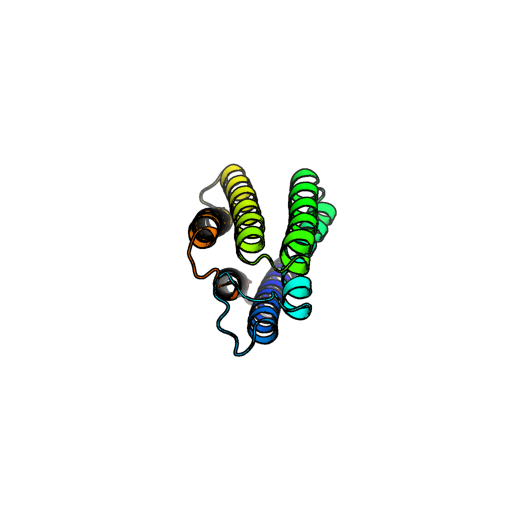PHE A N 1
ATOM 586 C CA . PHE A 1 82 ? 9.359 -8.409 -14.606 1.00 89.19 82 PHE A CA 1
ATOM 587 C C . PHE A 1 82 ? 9.592 -8.029 -16.073 1.00 89.19 82 PHE A C 1
ATOM 589 O O . PHE A 1 82 ? 10.493 -8.582 -16.698 1.00 89.19 82 PHE A O 1
ATOM 596 N N . ALA A 1 83 ? 8.831 -7.073 -16.613 1.00 88.00 83 ALA A N 1
ATOM 597 C CA . ALA A 1 83 ? 9.122 -6.442 -17.900 1.00 88.00 83 ALA A CA 1
ATOM 598 C C . ALA A 1 83 ? 10.234 -5.374 -17.816 1.00 88.00 83 ALA A C 1
ATOM 600 O O . ALA A 1 83 ? 10.615 -4.821 -18.844 1.00 88.00 83 ALA A O 1
ATOM 601 N N . GLY A 1 84 ? 10.755 -5.084 -16.616 1.00 83.69 84 GLY A N 1
ATOM 602 C CA . GLY A 1 84 ? 11.792 -4.075 -16.387 1.00 83.69 84 GLY A CA 1
ATOM 603 C C . GLY A 1 84 ? 11.276 -2.633 -16.332 1.00 83.69 84 GLY A C 1
ATOM 604 O O . GLY A 1 84 ? 12.083 -1.710 -16.278 1.00 83.69 84 GLY A O 1
ATOM 605 N N . ASP A 1 85 ? 9.957 -2.417 -16.318 1.00 86.31 85 ASP A N 1
ATOM 606 C CA . ASP A 1 85 ? 9.351 -1.087 -16.405 1.00 86.31 85 ASP A CA 1
ATOM 607 C C . ASP A 1 85 ? 9.096 -0.485 -15.012 1.00 86.31 85 ASP A C 1
ATOM 609 O O . ASP A 1 85 ? 8.074 -0.726 -14.356 1.00 86.31 85 ASP A O 1
ATOM 613 N N . ALA A 1 86 ? 10.052 0.323 -14.548 1.00 85.81 86 ALA A N 1
ATOM 614 C CA . ALA A 1 86 ? 9.963 1.030 -13.272 1.00 85.81 86 ALA A CA 1
ATOM 615 C C . ALA A 1 86 ? 8.863 2.110 -13.257 1.00 85.81 86 ALA A C 1
ATOM 617 O O . ALA A 1 86 ? 8.237 2.334 -12.218 1.00 85.81 86 ALA A O 1
ATOM 618 N N . GLY A 1 87 ? 8.596 2.759 -14.395 1.00 87.88 87 GLY A N 1
ATOM 619 C CA . GLY A 1 87 ? 7.542 3.767 -14.516 1.00 87.88 87 GLY A CA 1
ATOM 620 C C . GLY A 1 87 ? 6.161 3.134 -14.362 1.00 87.88 87 GLY A C 1
ATOM 621 O O . GLY A 1 87 ? 5.371 3.550 -13.512 1.00 87.88 87 GLY A O 1
ATOM 622 N N . ALA A 1 88 ? 5.894 2.056 -15.099 1.00 90.06 88 ALA A N 1
ATOM 623 C CA . ALA A 1 88 ? 4.662 1.289 -14.960 1.00 90.06 88 ALA A CA 1
ATOM 624 C C . ALA A 1 88 ? 4.510 0.701 -13.549 1.00 90.06 88 ALA A C 1
ATOM 626 O O . ALA A 1 88 ? 3.409 0.721 -12.998 1.00 90.06 88 ALA A O 1
ATOM 627 N N . ALA A 1 89 ? 5.599 0.252 -12.916 1.00 91.06 89 ALA A N 1
ATOM 628 C CA . ALA A 1 89 ? 5.564 -0.197 -11.526 1.00 91.06 89 ALA A CA 1
ATOM 629 C C . ALA A 1 89 ? 5.115 0.917 -10.559 1.00 91.06 89 ALA A C 1
ATOM 631 O O . ALA A 1 89 ? 4.264 0.671 -9.699 1.00 91.06 89 ALA A O 1
ATOM 632 N N . LEU A 1 90 ? 5.622 2.147 -10.721 1.00 91.69 90 LEU A N 1
ATOM 633 C CA . LEU A 1 90 ? 5.187 3.309 -9.934 1.00 91.69 90 LEU A CA 1
ATOM 634 C C . LEU A 1 90 ? 3.717 3.662 -10.178 1.00 91.69 90 LEU A C 1
ATOM 636 O O . LEU A 1 90 ? 3.007 3.947 -9.215 1.00 91.69 90 LEU A O 1
ATOM 640 N N . ILE A 1 91 ? 3.238 3.596 -11.426 1.00 94.31 91 ILE A N 1
ATOM 641 C CA . ILE A 1 91 ? 1.820 3.828 -11.745 1.00 94.31 91 ILE A CA 1
ATOM 642 C C . ILE A 1 91 ? 0.947 2.797 -11.038 1.00 94.31 91 ILE A C 1
ATOM 644 O O . ILE A 1 91 ? -0.018 3.167 -10.373 1.00 94.31 91 ILE A O 1
ATOM 648 N N . VAL A 1 92 ? 1.277 1.508 -11.159 1.00 95.88 92 VAL A N 1
ATOM 649 C CA . VAL A 1 92 ? 0.475 0.428 -10.571 1.00 95.88 92 VAL A CA 1
ATOM 650 C C . VAL A 1 92 ? 0.456 0.535 -9.048 1.00 95.88 92 VAL A C 1
ATOM 652 O O . VAL A 1 92 ? -0.619 0.506 -8.446 1.00 95.88 92 VAL A O 1
ATOM 655 N N . PHE A 1 93 ? 1.623 0.700 -8.418 1.00 95.44 93 PHE A N 1
ATOM 656 C CA . PHE A 1 93 ? 1.707 0.852 -6.966 1.00 95.44 93 PHE A CA 1
ATOM 657 C C . PHE A 1 93 ? 0.987 2.123 -6.500 1.00 95.44 93 PHE A C 1
ATOM 659 O O . PHE A 1 93 ? 0.236 2.093 -5.525 1.00 95.44 93 PHE A O 1
ATOM 666 N N . GLY A 1 94 ? 1.181 3.232 -7.213 1.00 95.56 94 GLY A N 1
ATOM 667 C CA . GLY A 1 94 ? 0.571 4.520 -6.913 1.00 95.56 94 GLY A CA 1
ATOM 668 C C . GLY A 1 94 ? -0.950 4.494 -7.017 1.00 95.56 94 GLY A C 1
ATOM 669 O O . GLY A 1 94 ? -1.636 4.909 -6.085 1.00 95.56 94 GLY A O 1
ATOM 670 N N . ALA A 1 95 ? -1.491 3.931 -8.098 1.00 97.19 95 ALA A N 1
ATOM 671 C CA . ALA A 1 95 ? -2.928 3.762 -8.289 1.00 97.19 95 ALA A CA 1
ATOM 672 C C . ALA A 1 95 ? -3.540 2.867 -7.202 1.00 97.19 95 ALA A C 1
ATOM 674 O O . ALA A 1 95 ? -4.585 3.198 -6.641 1.00 97.19 95 ALA A O 1
ATOM 675 N N . TRP A 1 96 ? -2.871 1.767 -6.853 1.00 97.38 96 TRP A N 1
ATOM 676 C CA . TRP A 1 96 ? -3.306 0.889 -5.770 1.00 97.38 96 TRP A CA 1
ATOM 677 C C . TRP A 1 96 ? -3.323 1.599 -4.409 1.00 97.38 96 TRP A C 1
ATOM 679 O O . TRP A 1 96 ? -4.323 1.508 -3.691 1.00 97.38 96 TRP A O 1
ATOM 689 N N . ALA A 1 97 ? -2.263 2.335 -4.064 1.00 95.62 97 ALA A N 1
ATOM 690 C CA . ALA A 1 97 ? -2.185 3.102 -2.821 1.00 95.62 97 ALA A CA 1
ATOM 691 C C . ALA A 1 97 ? -3.262 4.195 -2.769 1.00 95.62 97 ALA A C 1
ATOM 693 O O . ALA A 1 97 ? -3.964 4.332 -1.768 1.00 95.62 97 ALA A O 1
ATOM 694 N N . PHE A 1 98 ? -3.467 4.907 -3.880 1.00 96.94 98 PHE A N 1
ATOM 695 C CA . PHE A 1 98 ? -4.517 5.911 -4.004 1.00 96.94 98 PHE A CA 1
ATOM 696 C C . PHE A 1 98 ? -5.907 5.321 -3.749 1.00 96.94 98 PHE A C 1
ATOM 698 O O . PHE A 1 98 ? -6.631 5.804 -2.879 1.00 96.94 98 PHE A O 1
ATOM 705 N N . VAL A 1 99 ? -6.272 4.252 -4.464 1.00 96.69 99 VAL A N 1
ATOM 706 C CA . VAL A 1 99 ? -7.593 3.616 -4.338 1.00 96.69 99 VAL A CA 1
ATOM 707 C C . VAL A 1 99 ? -7.794 3.051 -2.932 1.00 96.69 99 VAL A C 1
ATOM 709 O O . VAL A 1 99 ? -8.836 3.280 -2.318 1.00 96.69 99 VAL A O 1
ATOM 712 N N . SER A 1 100 ? -6.792 2.359 -2.389 1.00 93.62 100 SER A N 1
ATOM 713 C CA . SER A 1 100 ? -6.861 1.769 -1.048 1.00 93.62 100 SER A CA 1
ATOM 714 C C . SER A 1 100 ? -7.000 2.841 0.038 1.00 93.62 100 SER A C 1
ATOM 716 O O . SER A 1 100 ? -7.833 2.712 0.940 1.00 93.62 100 SER A O 1
ATOM 718 N N . GLY A 1 101 ? -6.239 3.933 -0.076 1.00 93.88 101 GLY A N 1
ATOM 719 C CA . GLY A 1 101 ? -6.322 5.092 0.808 1.00 93.88 101 GLY A CA 1
ATOM 720 C C . GLY A 1 101 ? -7.674 5.798 0.728 1.00 93.88 101 GLY A C 1
ATOM 721 O O . GLY A 1 101 ? -8.278 6.085 1.763 1.00 93.88 101 GLY A O 1
ATOM 722 N N . ALA A 1 102 ? -8.201 6.000 -0.480 1.00 95.31 102 ALA A N 1
ATOM 723 C CA . ALA A 1 102 ? -9.505 6.618 -0.699 1.00 95.31 102 ALA A CA 1
ATOM 724 C C . ALA A 1 102 ? -10.648 5.777 -0.108 1.00 95.31 102 ALA A C 1
ATOM 726 O O . ALA A 1 102 ? -11.526 6.320 0.562 1.00 95.31 102 ALA A O 1
ATOM 727 N N . ILE A 1 103 ? -10.611 4.449 -0.273 1.00 93.50 103 ILE A N 1
ATOM 728 C CA . ILE A 1 103 ? -11.571 3.534 0.366 1.00 93.50 103 ILE A CA 1
ATOM 729 C C . ILE A 1 103 ? -11.475 3.639 1.895 1.00 93.50 103 ILE A C 1
ATOM 731 O O . ILE A 1 103 ? -12.499 3.671 2.582 1.00 93.50 103 ILE A O 1
ATOM 735 N N . GLN A 1 104 ? -10.259 3.721 2.443 1.00 91.44 104 GLN A N 1
ATOM 736 C CA . GLN A 1 104 ? -10.047 3.891 3.879 1.00 91.44 104 GLN A CA 1
ATOM 737 C C . GLN A 1 104 ? -10.608 5.230 4.389 1.00 91.44 104 GLN A C 1
ATOM 739 O O . GLN A 1 104 ? -11.231 5.267 5.447 1.00 91.44 104 GLN A O 1
ATOM 744 N N . LEU A 1 105 ? -10.447 6.316 3.635 1.00 93.12 105 LEU A N 1
ATOM 745 C CA . LEU A 1 105 ? -11.037 7.613 3.970 1.00 93.12 105 LEU A CA 1
ATOM 746 C C . LEU A 1 105 ? -12.567 7.579 3.903 1.00 93.12 105 LEU A C 1
ATOM 748 O O . LEU A 1 105 ? -13.221 8.041 4.833 1.00 93.12 105 LEU A O 1
ATOM 752 N N . ALA A 1 106 ? -13.141 6.981 2.857 1.00 91.56 106 ALA A N 1
ATOM 753 C CA . ALA A 1 106 ? -14.590 6.868 2.695 1.00 91.56 106 ALA A CA 1
ATOM 754 C C . ALA A 1 106 ? -15.252 6.050 3.820 1.00 91.56 106 ALA A C 1
ATOM 756 O O . ALA A 1 106 ? -16.381 6.331 4.214 1.00 91.56 106 ALA A O 1
ATOM 757 N N . GLY A 1 107 ? -14.546 5.050 4.361 1.00 90.00 107 GLY A N 1
ATOM 758 C CA . GLY A 1 107 ? -15.010 4.249 5.497 1.00 90.00 107 GLY A CA 1
ATOM 759 C C . GLY A 1 107 ? -14.812 4.895 6.876 1.00 90.00 107 GLY A C 1
ATOM 760 O O . GLY A 1 107 ? -15.312 4.363 7.869 1.00 90.00 107 GLY A O 1
ATOM 761 N N . ALA A 1 108 ? -14.079 6.008 6.972 1.00 89.19 108 ALA A N 1
ATOM 762 C CA . ALA A 1 108 ? -13.818 6.696 8.232 1.00 89.19 108 ALA A CA 1
ATOM 763 C C . ALA A 1 108 ? -14.936 7.708 8.538 1.00 89.19 108 ALA A C 1
ATOM 765 O O . ALA A 1 108 ? -14.894 8.862 8.123 1.00 89.19 108 ALA A O 1
ATOM 766 N N . LEU A 1 109 ? -15.940 7.272 9.299 1.00 89.12 109 LEU A N 1
ATOM 767 C CA . LEU A 1 109 ? -17.159 8.043 9.579 1.00 89.12 109 LEU A CA 1
ATOM 768 C C . LEU A 1 109 ? -17.096 8.856 10.884 1.00 89.12 109 LEU A C 1
ATOM 770 O O . LEU A 1 109 ? -18.039 9.570 11.216 1.00 89.12 109 LEU A O 1
ATOM 774 N N . SER A 1 110 ? -16.020 8.729 11.668 1.00 87.81 110 SER A N 1
ATOM 775 C CA . SER A 1 110 ? -15.918 9.333 13.001 1.00 87.81 110 SER A CA 1
ATOM 776 C C . SER A 1 110 ? -14.543 9.948 13.275 1.00 87.81 110 SER A C 1
ATOM 778 O O . SER A 1 110 ? -13.526 9.317 12.983 1.00 87.81 110 SER A O 1
ATOM 780 N N . PRO A 1 111 ? -14.466 11.098 13.978 1.00 80.75 111 PRO A N 1
ATOM 781 C CA . PRO A 1 111 ? -13.201 11.664 14.459 1.00 80.75 111 PRO A CA 1
ATOM 782 C C . PRO A 1 111 ? -12.411 10.722 15.380 1.00 80.75 111 PRO A C 1
ATOM 784 O O . PRO A 1 111 ? -11.192 10.829 15.501 1.00 80.75 111 PRO A O 1
ATOM 787 N N . ARG A 1 112 ? -13.078 9.749 16.020 1.00 82.69 112 ARG A N 1
ATOM 788 C CA . ARG A 1 112 ? -12.402 8.716 16.828 1.00 82.69 112 ARG A CA 1
ATOM 789 C C . ARG A 1 112 ? -11.585 7.743 15.971 1.00 82.69 112 ARG A C 1
ATOM 791 O O . ARG A 1 112 ? -10.683 7.093 16.490 1.00 82.69 112 ARG A O 1
ATOM 798 N N . GLN A 1 113 ? -11.866 7.677 14.671 1.00 85.44 113 GLN A N 1
ATOM 799 C CA . GLN A 1 113 ? -11.115 6.914 13.677 1.00 85.44 113 GLN A CA 1
ATOM 800 C C . GLN A 1 113 ? -10.003 7.753 13.030 1.00 85.44 113 GLN A C 1
ATOM 802 O O . GLN A 1 113 ? -9.516 7.387 11.964 1.00 85.44 113 GLN A O 1
ATOM 807 N N . TRP A 1 114 ? -9.540 8.838 13.665 1.00 87.62 114 TRP A N 1
ATOM 808 C CA . TRP A 1 114 ? -8.420 9.636 13.154 1.00 87.62 114 TRP A CA 1
ATOM 809 C C . TRP A 1 114 ? -7.192 8.814 12.700 1.00 87.62 114 TRP A C 1
ATOM 811 O O . TRP A 1 114 ? -6.588 9.227 11.713 1.00 87.62 114 TRP A O 1
ATOM 821 N N . PRO A 1 115 ? -6.821 7.647 13.290 1.00 83.69 115 PRO A N 1
ATOM 822 C CA . PRO A 1 115 ? -5.705 6.860 12.758 1.00 83.69 115 PRO A CA 1
ATOM 823 C C . PRO A 1 115 ? -5.989 6.330 11.348 1.00 83.69 115 PRO A C 1
ATOM 825 O O . PRO A 1 115 ? -5.101 6.310 10.503 1.00 83.69 115 PRO A O 1
ATOM 828 N N . MET A 1 116 ? -7.240 5.941 11.089 1.00 86.94 116 MET A N 1
ATOM 829 C CA . MET A 1 116 ? -7.722 5.516 9.776 1.00 86.94 116 MET A CA 1
ATOM 830 C C . MET A 1 116 ? -7.733 6.692 8.794 1.00 86.94 116 MET A C 1
ATOM 832 O O . MET A 1 116 ? -7.329 6.517 7.651 1.00 86.94 116 MET A O 1
ATOM 836 N N . ILE A 1 117 ? -8.112 7.891 9.256 1.00 90.19 117 ILE A N 1
ATOM 837 C CA . ILE A 1 117 ? -8.092 9.118 8.445 1.00 90.19 117 ILE A CA 1
ATOM 838 C C . ILE A 1 117 ? -6.657 9.482 8.043 1.00 90.19 117 ILE A C 1
ATOM 840 O O . ILE A 1 117 ? -6.390 9.702 6.867 1.00 90.19 117 ILE A O 1
ATOM 844 N N . ILE A 1 118 ? -5.715 9.502 8.993 1.00 91.19 118 ILE A N 1
ATOM 845 C CA . ILE A 1 118 ? -4.307 9.821 8.706 1.00 91.19 118 ILE A CA 1
ATOM 846 C C . ILE A 1 118 ? -3.691 8.768 7.785 1.00 91.19 118 ILE A C 1
ATOM 848 O O . ILE A 1 118 ? -3.066 9.127 6.793 1.00 91.19 118 ILE A O 1
ATOM 852 N N . SER A 1 119 ? -3.896 7.481 8.078 1.00 89.56 119 SER A N 1
ATOM 853 C CA . SER A 1 119 ? -3.410 6.382 7.236 1.00 89.56 119 SER A CA 1
ATOM 854 C C . SER A 1 119 ? -3.944 6.493 5.805 1.00 89.56 119 SER A C 1
ATOM 856 O O . SER A 1 119 ? -3.168 6.449 4.850 1.00 89.56 119 SER A O 1
ATOM 858 N N . GLY A 1 120 ? -5.255 6.701 5.657 1.00 91.94 120 GLY A N 1
ATOM 859 C CA . GLY A 1 120 ? -5.899 6.825 4.353 1.00 91.94 120 GLY A CA 1
ATOM 860 C C . GLY A 1 120 ? -5.423 8.064 3.598 1.00 91.94 120 GLY A C 1
ATOM 8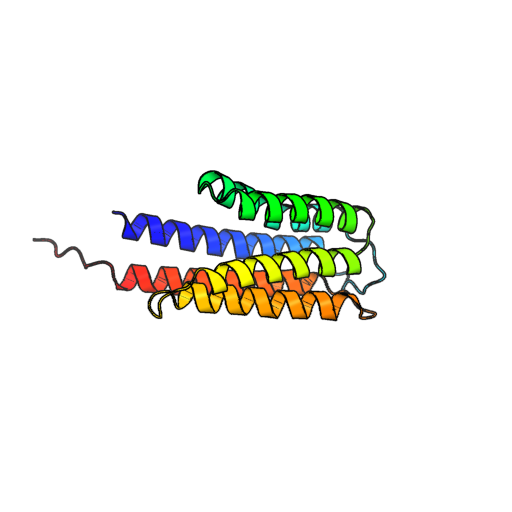61 O O . GLY A 1 120 ? -5.137 7.983 2.406 1.00 91.94 120 GLY A O 1
ATOM 862 N N . GLY A 1 121 ? -5.248 9.189 4.296 1.00 93.62 121 GLY A N 1
ATOM 863 C CA .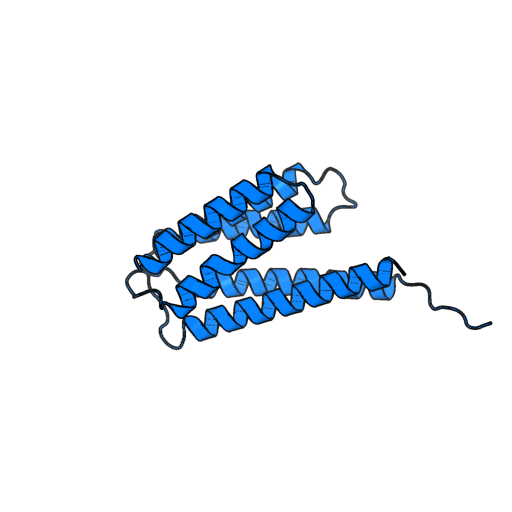 GLY A 1 121 ? -4.710 10.430 3.738 1.00 93.62 121 GLY A CA 1
ATOM 864 C C . GLY A 1 121 ? -3.274 10.283 3.234 1.00 93.62 121 GLY A C 1
ATOM 865 O O . GLY A 1 121 ? -2.997 10.627 2.088 1.00 93.62 121 GLY A O 1
ATOM 866 N N . VAL A 1 122 ? -2.377 9.713 4.047 1.00 94.06 122 VAL A N 1
ATOM 867 C CA . VAL A 1 122 ? -0.982 9.447 3.651 1.00 94.06 122 VAL A CA 1
ATOM 868 C C . VAL A 1 122 ? -0.932 8.535 2.428 1.00 94.06 122 VAL A C 1
ATOM 870 O O . VAL A 1 122 ? -0.211 8.837 1.483 1.00 94.06 122 VAL A O 1
ATOM 873 N N . SER A 1 123 ? -1.719 7.457 2.412 1.00 94.94 123 SER A N 1
ATOM 874 C CA . SER A 1 123 ? -1.756 6.517 1.286 1.00 94.94 123 SER A CA 1
ATOM 875 C C . SER A 1 123 ? -2.304 7.157 0.006 1.00 94.94 123 SER A C 1
ATOM 877 O O . SER A 1 123 ? -1.715 7.003 -1.062 1.00 94.94 123 SER A O 1
ATOM 879 N N . THR A 1 124 ? -3.361 7.966 0.126 1.00 96.38 124 THR A N 1
ATOM 880 C CA . THR A 1 124 ? -3.959 8.693 -1.004 1.00 96.38 124 THR A CA 1
ATOM 881 C C . THR A 1 124 ? -2.963 9.671 -1.627 1.00 96.38 124 THR A C 1
ATOM 883 O O . THR A 1 124 ? -2.756 9.658 -2.839 1.00 96.38 124 THR A O 1
ATOM 886 N N . LEU A 1 125 ? -2.315 10.497 -0.800 1.00 96.19 125 LEU A N 1
ATOM 887 C CA . LEU A 1 125 ? -1.344 11.490 -1.263 1.00 96.19 125 LEU A CA 1
ATOM 888 C C . LEU A 1 125 ? -0.078 10.835 -1.819 1.00 96.19 125 LEU A C 1
ATOM 890 O O . LEU A 1 125 ? 0.396 11.242 -2.875 1.00 96.19 125 LEU A O 1
ATOM 894 N N . ALA A 1 126 ? 0.443 9.800 -1.155 1.00 94.31 126 ALA A N 1
ATOM 895 C CA . ALA A 1 126 ? 1.590 9.046 -1.652 1.00 94.31 126 ALA A CA 1
ATOM 896 C C . ALA A 1 126 ? 1.285 8.401 -3.010 1.00 94.31 126 ALA A C 1
ATOM 898 O O . ALA A 1 126 ? 2.104 8.488 -3.920 1.00 94.31 126 ALA A O 1
ATOM 899 N N . GLY A 1 127 ? 0.089 7.826 -3.173 1.00 95.31 127 GLY A N 1
ATOM 900 C CA . GLY A 1 127 ? -0.355 7.243 -4.434 1.00 95.31 127 GLY A CA 1
ATOM 901 C C . GLY A 1 127 ? -0.328 8.241 -5.592 1.00 95.31 127 GLY A C 1
ATOM 902 O O . GLY A 1 127 ? 0.248 7.949 -6.639 1.00 95.31 127 GLY A O 1
ATOM 903 N N . LEU A 1 128 ? -0.867 9.446 -5.380 1.00 94.69 128 LEU A N 1
ATOM 904 C CA . LEU A 1 128 ? -0.804 10.532 -6.366 1.00 94.69 128 LEU A CA 1
ATOM 905 C C . LEU A 1 128 ? 0.640 10.943 -6.678 1.00 94.69 128 LEU A C 1
ATOM 907 O O . LEU A 1 128 ? 0.986 11.105 -7.847 1.00 94.69 128 LEU A O 1
ATOM 911 N N . SER A 1 129 ? 1.492 11.068 -5.658 1.00 92.31 129 SER A N 1
ATOM 912 C CA . SER A 1 129 ? 2.907 11.402 -5.843 1.00 92.31 129 SER A CA 1
ATOM 913 C C . SER A 1 129 ? 3.660 10.344 -6.653 1.00 92.31 129 SER A C 1
ATOM 915 O O . SER A 1 129 ? 4.483 10.702 -7.488 1.00 92.31 129 SER A O 1
ATOM 917 N N . PHE A 1 130 ? 3.367 9.053 -6.469 1.00 93.31 130 PHE A N 1
ATOM 918 C CA . PHE A 1 130 ? 3.993 7.977 -7.246 1.00 93.31 130 PHE A CA 1
ATOM 919 C C . PHE A 1 130 ? 3.548 7.968 -8.706 1.00 93.31 130 PHE A C 1
ATOM 921 O O . PHE A 1 130 ? 4.387 7.809 -9.591 1.00 93.31 130 PHE A O 1
ATOM 928 N N . VAL A 1 131 ? 2.260 8.207 -8.969 1.00 93.25 131 VAL A N 1
ATOM 929 C CA . VAL A 1 131 ? 1.752 8.372 -10.341 1.00 93.25 131 VAL A CA 1
ATOM 930 C C . VAL A 1 131 ? 2.362 9.610 -11.007 1.00 93.25 131 VAL A C 1
ATOM 932 O O . VAL A 1 131 ? 2.672 9.583 -12.189 1.00 93.25 131 VAL A O 1
ATOM 935 N N . ALA A 1 132 ? 2.583 10.699 -10.271 1.00 90.50 132 ALA A N 1
ATOM 936 C CA . ALA A 1 132 ? 3.279 11.863 -10.818 1.00 90.50 132 ALA A CA 1
ATOM 937 C C . ALA A 1 132 ? 4.770 11.577 -11.087 1.00 90.50 132 ALA A C 1
ATOM 939 O O . ALA A 1 132 ? 5.317 12.019 -12.097 1.00 90.50 132 ALA A O 1
ATOM 940 N N . ALA A 1 133 ? 5.426 10.824 -10.200 1.00 86.50 133 ALA A N 1
ATOM 941 C CA . ALA A 1 133 ? 6.833 10.453 -10.326 1.00 86.50 133 ALA A CA 1
ATOM 942 C C . ALA A 1 133 ? 7.098 9.473 -11.480 1.00 86.50 133 ALA A C 1
ATOM 944 O O . ALA A 1 133 ? 8.206 9.452 -12.008 1.00 86.50 133 ALA A O 1
ATOM 945 N N . SER A 1 134 ? 6.104 8.691 -11.911 1.00 85.81 134 SER A N 1
ATOM 946 C CA . SER A 1 134 ? 6.284 7.716 -12.993 1.00 85.81 134 SER A CA 1
ATOM 947 C C . SER A 1 134 ? 6.538 8.335 -14.366 1.00 85.81 134 SER A C 1
ATOM 949 O O . SER A 1 134 ? 7.026 7.644 -15.252 1.00 85.81 134 SER A O 1
ATOM 951 N N . GLY A 1 135 ? 6.152 9.599 -14.567 1.00 79.25 135 GLY A N 1
ATOM 952 C CA . GLY A 1 135 ? 6.370 10.332 -15.817 1.00 79.25 135 GLY A CA 1
ATOM 953 C C . GLY A 1 135 ? 7.692 11.099 -15.873 1.00 79.25 135 GLY A C 1
ATOM 954 O O . GLY A 1 135 ? 7.934 11.789 -16.856 1.00 79.25 135 GLY A O 1
ATOM 955 N N . GLN A 1 136 ? 8.508 11.036 -14.818 1.00 76.12 136 GLN A N 1
ATOM 956 C CA . GLN A 1 136 ? 9.815 11.691 -14.768 1.00 76.12 136 GLN A CA 1
ATOM 957 C C . GLN A 1 136 ? 10.884 10.810 -15.419 1.00 76.12 136 GLN A C 1
ATOM 959 O O . GLN A 1 136 ? 10.773 9.590 -15.383 1.00 76.12 136 GLN A O 1
ATOM 964 N N . ASP A 1 137 ? 11.973 11.403 -15.912 1.00 65.75 137 ASP A N 1
ATOM 965 C CA . ASP A 1 137 ? 13.142 10.673 -16.445 1.00 65.75 137 ASP A CA 1
ATOM 966 C C . ASP A 1 137 ? 13.920 9.882 -15.360 1.00 65.75 137 ASP A C 1
ATOM 968 O O . ASP A 1 137 ? 14.920 9.216 -15.633 1.00 65.75 137 ASP A O 1
ATOM 972 N N . GLU A 1 138 ? 13.444 9.899 -14.110 1.00 65.19 138 GLU A N 1
ATOM 973 C CA . GLU A 1 138 ? 14.000 9.137 -12.996 1.00 65.19 138 GLU A CA 1
ATOM 974 C C . GLU A 1 138 ? 12.887 8.478 -12.149 1.00 65.19 138 GLU A C 1
ATOM 976 O O . GLU A 1 138 ? 12.362 9.070 -11.205 1.00 65.19 138 GLU A O 1
ATOM 981 N N . ALA A 1 139 ? 12.522 7.221 -12.445 1.00 68.00 139 ALA A N 1
ATOM 982 C CA . ALA A 1 139 ? 11.555 6.453 -11.648 1.00 68.00 139 ALA A CA 1
ATOM 983 C C . ALA A 1 139 ? 12.259 5.804 -10.462 1.00 68.00 139 ALA A C 1
ATOM 985 O O . ALA A 1 139 ? 12.601 4.620 -10.459 1.00 68.00 139 ALA A O 1
ATOM 986 N N . ASN A 1 140 ? 12.453 6.605 -9.422 1.00 77.19 140 ASN A N 1
ATOM 987 C CA . ASN A 1 140 ? 13.099 6.152 -8.205 1.00 77.19 140 ASN A CA 1
ATOM 988 C C . ASN A 1 140 ? 12.154 5.268 -7.364 1.00 77.19 140 ASN A C 1
ATOM 990 O O . ASN A 1 140 ? 11.414 5.750 -6.500 1.00 77.19 140 ASN A O 1
ATOM 994 N N . LEU A 1 141 ? 12.225 3.951 -7.586 1.00 81.56 141 LEU A N 1
ATOM 995 C CA . LEU A 1 141 ? 11.472 2.934 -6.839 1.00 81.56 141 LEU A CA 1
ATOM 996 C C . LEU A 1 141 ? 11.799 2.911 -5.337 1.00 81.56 141 LEU A C 1
ATOM 998 O O . LEU A 1 141 ? 10.973 2.459 -4.544 1.00 81.56 141 LEU A O 1
ATOM 1002 N N . ALA A 1 142 ? 12.952 3.439 -4.907 1.00 81.56 142 ALA A N 1
ATOM 1003 C CA . ALA A 1 142 ? 13.300 3.504 -3.487 1.00 81.56 142 ALA A CA 1
ATOM 1004 C C . ALA A 1 142 ? 12.371 4.444 -2.696 1.00 81.56 142 ALA A C 1
ATOM 1006 O O . ALA A 1 142 ? 12.214 4.278 -1.485 1.00 81.56 142 ALA A O 1
ATOM 1007 N N . GLN A 1 143 ? 11.671 5.373 -3.358 1.00 85.38 143 GLN A N 1
ATOM 1008 C CA . GLN A 1 143 ? 10.646 6.200 -2.708 1.00 85.38 143 GLN A CA 1
ATOM 1009 C C . GLN A 1 143 ? 9.504 5.358 -2.108 1.00 85.38 143 GLN A C 1
ATOM 1011 O O . GLN A 1 143 ? 8.934 5.732 -1.079 1.00 85.38 143 GLN A O 1
ATOM 1016 N N . LEU A 1 144 ? 9.218 4.181 -2.680 1.00 89.69 144 LEU A N 1
ATOM 1017 C CA . LEU A 1 144 ? 8.231 3.241 -2.141 1.00 89.69 144 LEU A CA 1
ATOM 1018 C C . LEU A 1 144 ? 8.651 2.702 -0.762 1.00 89.69 144 LEU A C 1
ATOM 1020 O O . LEU A 1 144 ? 7.805 2.512 0.114 1.00 89.69 144 LEU A O 1
ATOM 1024 N N . ALA A 1 145 ? 9.956 2.525 -0.524 1.00 88.06 145 ALA A N 1
ATOM 1025 C CA . ALA A 1 145 ? 10.479 2.147 0.790 1.00 88.06 145 ALA A CA 1
ATOM 1026 C C . ALA A 1 145 ? 10.259 3.262 1.827 1.00 88.06 145 ALA A C 1
ATOM 1028 O O . ALA A 1 145 ? 9.912 2.979 2.975 1.00 88.06 145 ALA A O 1
ATOM 1029 N N . GLY A 1 146 ? 10.388 4.529 1.419 1.00 87.88 146 GLY A N 1
ATOM 1030 C CA . GLY A 1 146 ? 10.089 5.685 2.268 1.00 87.88 146 GLY A CA 1
ATOM 1031 C C . GLY A 1 146 ? 8.628 5.712 2.725 1.00 87.88 146 GLY A C 1
ATOM 1032 O O . GLY A 1 146 ? 8.351 5.880 3.913 1.00 87.88 146 GLY A O 1
ATOM 1033 N N . TYR A 1 147 ? 7.688 5.450 1.814 1.00 91.69 147 TYR A N 1
ATOM 1034 C CA . TYR A 1 147 ? 6.269 5.301 2.160 1.00 91.69 147 TYR A CA 1
ATOM 1035 C C . TYR A 1 147 ? 6.028 4.186 3.183 1.00 91.69 147 TYR A C 1
ATOM 1037 O O . TYR A 1 147 ? 5.304 4.375 4.164 1.00 91.69 147 TYR A O 1
ATOM 1045 N N . MET A 1 148 ? 6.697 3.050 3.011 1.00 90.88 148 MET A N 1
ATOM 1046 C CA . MET A 1 148 ? 6.609 1.933 3.949 1.00 90.88 148 MET A CA 1
ATOM 1047 C C . MET A 1 148 ? 7.178 2.262 5.330 1.00 90.88 148 MET A C 1
ATOM 1049 O O . MET A 1 148 ? 6.582 1.889 6.345 1.00 90.88 148 MET A O 1
ATOM 1053 N N . ALA A 1 149 ? 8.272 3.021 5.391 1.00 89.50 149 ALA A N 1
ATOM 1054 C CA . ALA A 1 149 ? 8.827 3.515 6.646 1.00 89.50 149 ALA A CA 1
ATOM 1055 C C . ALA A 1 149 ? 7.852 4.458 7.373 1.00 89.50 149 ALA A C 1
ATOM 1057 O O . ALA A 1 149 ? 7.664 4.327 8.584 1.00 89.50 149 ALA A O 1
ATOM 1058 N N . VAL A 1 150 ? 7.162 5.350 6.651 1.00 90.38 150 VAL A N 1
ATOM 1059 C CA . VAL A 1 150 ? 6.104 6.199 7.233 1.00 90.38 150 VAL A CA 1
ATOM 1060 C C . VAL A 1 150 ? 4.981 5.340 7.821 1.00 90.38 150 VAL A C 1
ATOM 1062 O O . VAL A 1 150 ? 4.569 5.560 8.962 1.00 90.38 150 VAL A O 1
ATOM 1065 N N . GLY A 1 151 ? 4.528 4.313 7.096 1.00 88.12 151 GLY A N 1
ATOM 1066 C CA . GLY A 1 151 ? 3.543 3.352 7.603 1.00 88.12 151 GLY A CA 1
ATOM 1067 C C . GLY A 1 151 ? 4.004 2.650 8.886 1.00 88.12 151 GLY A C 1
ATOM 1068 O O . GLY A 1 151 ? 3.242 2.550 9.850 1.00 88.12 151 GLY A O 1
ATOM 1069 N N . ALA A 1 152 ? 5.270 2.227 8.947 1.00 90.38 152 ALA A N 1
ATOM 1070 C CA . ALA A 1 152 ? 5.852 1.620 10.141 1.00 90.38 152 ALA A CA 1
ATOM 1071 C C . ALA A 1 152 ? 5.831 2.564 11.351 1.00 90.38 152 ALA A C 1
ATOM 1073 O O . ALA A 1 152 ? 5.438 2.153 12.444 1.00 90.38 152 ALA A O 1
ATOM 1074 N N . VAL A 1 153 ? 6.189 3.838 11.161 1.00 90.62 153 VAL A N 1
ATOM 1075 C CA . VAL A 1 153 ? 6.132 4.856 12.222 1.00 90.62 153 VAL A CA 1
ATOM 1076 C C . VAL A 1 153 ? 4.708 5.002 12.758 1.00 90.62 153 VAL A C 1
ATOM 1078 O O . VAL A 1 153 ? 4.513 5.008 13.975 1.00 90.62 153 VAL A O 1
ATOM 1081 N N . LEU A 1 154 ? 3.700 5.044 11.883 1.00 88.12 154 LEU A N 1
ATOM 1082 C CA . LEU A 1 154 ? 2.298 5.110 12.306 1.00 88.12 154 LEU A CA 1
ATOM 1083 C C . LEU A 1 154 ? 1.896 3.885 13.145 1.00 88.12 154 LEU A C 1
ATOM 1085 O O . LEU A 1 154 ? 1.274 4.046 14.197 1.00 88.12 154 LEU A O 1
ATOM 1089 N N . TYR A 1 155 ? 2.301 2.675 12.747 1.00 88.25 155 TYR A N 1
ATOM 1090 C CA . TYR A 1 155 ? 2.059 1.458 13.530 1.00 88.25 155 TYR A CA 1
ATOM 1091 C C . TYR A 1 155 ? 2.757 1.474 14.900 1.00 88.25 155 T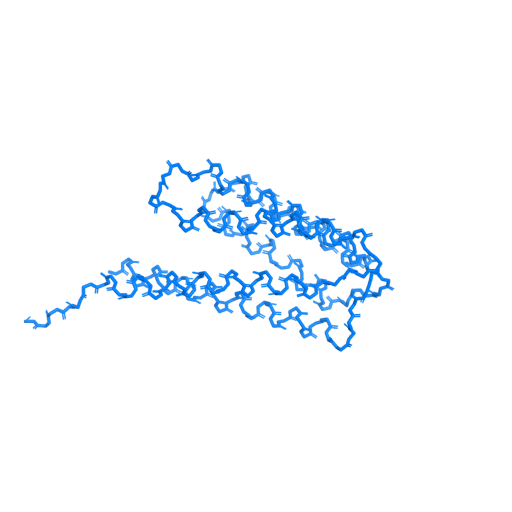YR A C 1
ATOM 1093 O O . TYR A 1 155 ? 2.176 1.021 15.893 1.00 88.25 155 TYR A O 1
ATOM 1101 N N . LEU A 1 156 ? 3.974 2.016 14.988 1.00 89.06 156 LEU A N 1
ATOM 1102 C CA . LEU A 1 156 ? 4.706 2.156 16.252 1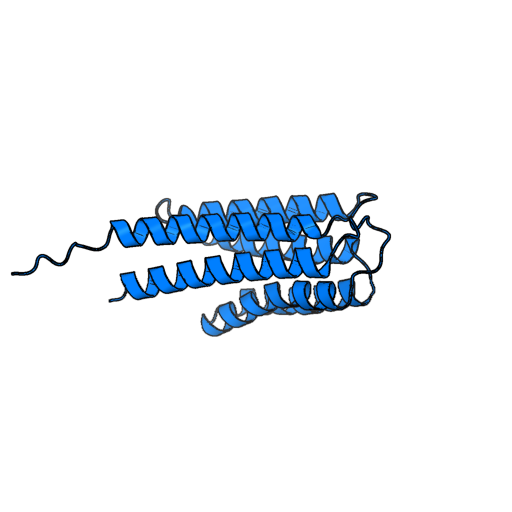.00 89.06 156 LEU A CA 1
ATOM 1103 C C . LEU A 1 156 ? 4.057 3.180 17.183 1.00 89.06 156 LEU A C 1
ATOM 1105 O O . LEU A 1 156 ? 3.883 2.892 18.367 1.00 89.06 156 LEU A O 1
ATOM 1109 N N . ILE A 1 157 ? 3.634 4.335 16.658 1.00 87.62 157 ILE A N 1
ATOM 1110 C CA . ILE A 1 157 ? 2.857 5.328 17.418 1.00 87.62 157 ILE A CA 1
ATOM 1111 C C . ILE A 1 157 ? 1.612 4.661 17.999 1.00 87.62 157 ILE A C 1
ATOM 1113 O O . ILE A 1 157 ? 1.277 4.857 19.168 1.00 87.62 157 ILE A O 1
ATOM 1117 N N . TRP A 1 158 ? 0.938 3.849 17.189 1.00 83.56 158 TRP A N 1
ATOM 1118 C CA . TRP A 1 158 ? -0.284 3.176 17.593 1.00 83.56 158 TRP A CA 1
ATOM 1119 C C . TRP A 1 158 ? -0.035 2.151 18.703 1.00 83.56 158 TRP A C 1
ATOM 1121 O O . TRP A 1 158 ? -0.712 2.175 19.730 1.00 83.56 158 TRP A O 1
ATOM 1131 N N . THR A 1 159 ? 1.016 1.347 18.548 1.00 86.62 159 THR A N 1
ATOM 1132 C CA . THR A 1 159 ? 1.503 0.423 19.577 1.00 86.62 159 THR A CA 1
ATOM 1133 C C . THR A 1 159 ? 1.811 1.171 20.877 1.00 86.62 159 THR A C 1
ATOM 1135 O O . THR A 1 159 ? 1.282 0.838 21.929 1.00 86.62 159 THR A O 1
ATOM 1138 N N . ALA A 1 160 ? 2.599 2.246 20.838 1.00 86.31 160 ALA A N 1
ATOM 1139 C CA . ALA A 1 160 ? 2.957 2.995 22.043 1.00 86.31 160 ALA A CA 1
ATOM 1140 C C . ALA A 1 160 ? 1.730 3.569 22.778 1.00 86.31 160 ALA A C 1
ATOM 1142 O O . ALA A 1 160 ? 1.707 3.623 24.010 1.00 86.31 160 ALA A O 1
ATOM 1143 N N . ARG A 1 161 ? 0.693 3.981 22.038 1.00 84.50 161 ARG A N 1
ATOM 1144 C CA . ARG A 1 161 ? -0.553 4.502 22.616 1.00 84.50 161 ARG A CA 1
ATOM 1145 C C . ARG A 1 161 ? -1.349 3.432 23.355 1.00 84.50 161 ARG A C 1
ATOM 1147 O O . ARG A 1 161 ? -1.817 3.708 24.456 1.00 84.50 161 ARG A O 1
ATOM 1154 N N . THR A 1 162 ? -1.511 2.240 22.785 1.00 81.38 162 THR A N 1
ATOM 1155 C CA . THR A 1 162 ? -2.284 1.172 23.437 1.00 81.38 162 THR A CA 1
ATOM 1156 C C . THR A 1 162 ? -1.587 0.591 24.653 1.00 81.38 162 THR A C 1
ATOM 1158 O O . THR A 1 162 ? -2.254 0.259 25.626 1.00 81.38 162 THR A O 1
ATOM 1161 N N . TRP A 1 163 ? -0.255 0.545 24.659 1.00 76.38 163 TRP A N 1
ATOM 1162 C CA . TRP A 1 163 ? 0.504 0.132 25.842 1.00 76.38 163 TRP A CA 1
ATOM 1163 C C . TRP A 1 163 ? 0.320 1.088 27.023 1.00 76.38 163 TRP A C 1
ATOM 1165 O O . TRP A 1 163 ? 0.206 0.637 28.157 1.00 76.38 163 TRP A O 1
ATOM 1175 N N . ARG A 1 164 ? 0.250 2.401 26.769 1.00 74.38 164 ARG A N 1
ATOM 1176 C CA . ARG A 1 164 ? 0.005 3.413 27.813 1.00 74.38 164 ARG A CA 1
ATOM 1177 C C . ARG A 1 164 ? -1.428 3.401 28.350 1.00 74.38 164 ARG A C 1
ATOM 1179 O O . ARG A 1 164 ? -1.658 3.913 29.437 1.00 74.38 164 ARG A O 1
ATOM 1186 N N . ALA A 1 165 ? -2.376 2.867 27.582 1.00 67.31 165 ALA A N 1
ATOM 1187 C CA . ALA A 1 165 ? -3.781 2.775 27.972 1.00 67.31 165 ALA A CA 1
ATOM 1188 C C . ALA A 1 165 ? -4.107 1.503 28.776 1.00 67.31 165 ALA A C 1
ATOM 1190 O O . ALA A 1 165 ? -5.156 1.454 29.414 1.00 67.31 165 ALA A O 1
ATOM 1191 N N . ALA A 1 166 ? -3.220 0.499 28.771 1.00 63.44 166 ALA A N 1
ATOM 1192 C CA . ALA A 1 166 ? -3.415 -0.722 29.538 1.00 63.44 166 ALA A CA 1
ATOM 1193 C C . ALA A 1 166 ? -3.378 -0.401 31.046 1.00 63.44 166 ALA A C 1
ATOM 1195 O O . ALA A 1 166 ? -2.396 0.187 31.512 1.00 63.44 166 ALA A O 1
ATOM 1196 N N . PRO A 1 167 ? -4.404 -0.784 31.832 1.00 55.91 167 PRO A N 1
ATOM 1197 C CA . PRO A 1 167 ? -4.370 -0.603 33.273 1.00 55.91 167 PRO A CA 1
ATOM 1198 C C . PRO A 1 167 ? -3.137 -1.307 33.836 1.00 55.91 167 PRO A C 1
ATOM 1200 O O . PRO A 1 167 ? -2.905 -2.484 33.542 1.00 55.91 167 PRO A O 1
ATOM 1203 N N . VAL A 1 168 ? -2.360 -0.604 34.664 1.00 62.22 168 VAL A N 1
ATOM 1204 C CA . VAL A 1 168 ? -1.409 -1.265 35.560 1.00 62.22 168 VAL A CA 1
ATOM 1205 C C . VAL A 1 168 ? -2.251 -2.241 36.367 1.00 62.22 168 VAL A C 1
ATOM 1207 O O . VAL A 1 168 ? -3.133 -1.817 37.112 1.00 62.22 168 VAL A O 1
ATOM 1210 N N . SER A 1 169 ? -2.057 -3.543 36.169 1.00 58.78 169 SER A N 1
ATOM 1211 C CA . SER A 1 169 ? -2.629 -4.541 37.061 1.00 58.78 169 SER A CA 1
ATOM 1212 C C . SER A 1 169 ? -2.061 -4.248 38.443 1.00 58.78 169 SER A C 1
ATOM 1214 O O . SER A 1 169 ? -0.909 -4.586 38.718 1.00 58.78 169 SER A O 1
ATOM 1216 N N . ALA A 1 170 ? -2.838 -3.538 39.260 1.00 51.06 170 ALA A N 1
ATOM 1217 C CA . ALA A 1 170 ? -2.571 -3.375 40.669 1.00 51.06 170 ALA A CA 1
ATOM 1218 C C . ALA A 1 170 ? -2.560 -4.786 41.250 1.00 51.06 170 ALA A C 1
ATOM 1220 O O . ALA A 1 170 ? -3.594 -5.449 41.303 1.00 51.06 170 ALA A O 1
ATOM 1221 N N . GLY A 1 171 ? -1.363 -5.270 41.576 1.00 59.41 171 GLY A N 1
ATOM 1222 C CA . GLY A 1 171 ? -1.228 -6.420 42.448 1.00 59.41 171 GLY A CA 1
ATOM 1223 C C . GLY A 1 171 ? -1.867 -6.057 43.782 1.00 59.41 171 GLY A C 1
ATOM 1224 O O . GLY A 1 171 ? -1.424 -5.110 44.433 1.00 59.41 171 GLY A O 1
ATOM 1225 N N . ALA A 1 172 ? -2.922 -6.782 44.127 1.00 45.03 172 ALA A N 1
ATOM 1226 C CA . ALA A 1 172 ? -3.481 -6.909 45.461 1.00 45.03 172 ALA A CA 1
ATOM 1227 C C . ALA A 1 172 ? -3.755 -8.398 45.678 1.00 45.03 172 ALA A C 1
ATOM 1229 O O . ALA A 1 172 ? -4.293 -9.024 44.733 1.00 45.03 172 ALA A O 1
#

Foldseek 3Di:
DVLVVLLVVLLVLLVVLLVLLVQLDVQCPPPQFFQPFQLHPSNLVSLLVPLVVQLVVCVVVVVNVSNVLSNVLSVQLSVCNNVRGLLSNLLSQLVSLQVVLVVLCVPPPDPVVVLSPVSSVLSNVSSVVSNVLSPDRGSRPSVVSVSSNVSSVSSVVVSVVSVVVDDPPPDD

Secondary structure (DSSP, 8-state):
-HHHHHHHHHHHHHHHHHHHHHHHHHHHTT----TTS---HHHHHHHHHHHHHHHHHHHHTT-HHHHHHHHHHHHHHHHHHHTT-HHHHHHHHHHHHHHHHHHHHHT--SGGGHHHHHHHHHHHHHHHHHHHHTTSS---THHHHHHHHHHHHHHHHHHHHHHHHS------

pLDDT: mean 85.39, std 11.9, range [45.03, 97.38]

Organism: NCBI:txid1404360

Mean predicted aligned error: 6.51 Å